Protein AF-I9YCM4-F1 (afdb_monomer)

Solvent-accessible surface area (backbone atoms only — not comparable to full-atom values): 7846 Å² total; per-residue (Å²): 142,70,87,61,52,67,60,54,51,53,54,42,50,51,51,21,64,77,70,74,44,95,68,83,93,63,62,74,61,57,40,30,49,76,70,74,40,47,67,56,46,55,48,52,52,51,52,52,54,52,48,62,73,66,50,69,80,75,76,77,63,49,46,46,76,51,33,68,60,48,35,64,73,50,72,80,56,57,69,70,56,55,48,57,43,74,72,35,70,76,55,35,52,52,51,43,63,29,29,74,77,40,54,32,59,52,51,47,32,57,54,22,61,74,40,95,47,70,69,34,42,53,50,20,54,50,52,51,49,59,61,54,74,75,107

Organism: NCBI:txid992106

Structure (mmCIF, N/CA/C/O backbone):
data_AF-I9YCM4-F1
#
_entry.id   AF-I9YCM4-F1
#
loop_
_atom_site.group_PDB
_atom_site.id
_atom_site.type_symbol
_atom_site.label_atom_id
_atom_site.label_alt_id
_atom_site.label_comp_id
_atom_site.label_asym_id
_atom_site.label_entity_id
_atom_site.label_seq_id
_atom_site.pdbx_PDB_ins_code
_atom_site.Cartn_x
_atom_site.Cartn_y
_atom_site.Cartn_z
_atom_site.occupancy
_atom_site.B_iso_or_equiv
_atom_site.auth_seq_id
_atom_site.auth_comp_id
_atom_site.auth_asym_id
_atom_site.auth_atom_id
_atom_site.pdbx_PDB_model_num
ATOM 1 N N . MET A 1 1 ? 17.325 -8.693 -15.270 1.00 48.03 1 MET A N 1
ATOM 2 C CA . MET A 1 1 ? 16.208 -7.917 -15.851 1.00 48.03 1 MET A CA 1
ATOM 3 C C . MET A 1 1 ? 16.114 -8.258 -17.330 1.00 48.03 1 MET A C 1
ATOM 5 O O . MET A 1 1 ? 16.931 -7.757 -18.070 1.00 48.03 1 MET A O 1
ATOM 9 N N . ASN A 1 2 ? 15.209 -9.147 -17.744 1.00 57.34 2 ASN A N 1
ATOM 10 C CA . ASN A 1 2 ? 14.899 -9.427 -19.160 1.00 57.34 2 ASN A CA 1
ATOM 11 C C . ASN A 1 2 ? 13.442 -9.912 -19.260 1.00 57.34 2 ASN A C 1
ATOM 13 O O . ASN A 1 2 ? 13.144 -10.913 -19.909 1.00 57.34 2 ASN A O 1
ATOM 17 N N . LYS A 1 3 ? 12.513 -9.265 -18.540 1.00 60.62 3 LYS A N 1
ATOM 18 C CA . LYS A 1 3 ? 11.097 -9.614 -18.698 1.00 60.62 3 LYS A CA 1
ATOM 19 C C . LYS A 1 3 ? 10.680 -9.209 -20.114 1.00 60.62 3 LYS A C 1
ATOM 21 O O . LYS A 1 3 ? 10.868 -8.064 -20.507 1.00 60.62 3 LYS A O 1
ATOM 26 N N . ASN A 1 4 ? 10.155 -10.177 -20.859 1.00 80.94 4 ASN A N 1
ATOM 27 C CA . ASN A 1 4 ? 9.554 -10.034 -22.190 1.00 80.94 4 ASN A CA 1
ATOM 28 C C . ASN A 1 4 ? 10.525 -9.786 -23.358 1.00 80.94 4 ASN A C 1
ATOM 30 O O . ASN A 1 4 ? 10.074 -9.522 -24.467 1.00 80.94 4 ASN A O 1
ATOM 34 N N . GLN A 1 5 ? 11.841 -9.927 -23.169 1.00 84.19 5 GLN A N 1
ATOM 35 C CA . GLN A 1 5 ? 12.798 -9.752 -24.272 1.00 84.19 5 GLN A CA 1
ATOM 36 C C . GLN A 1 5 ? 12.545 -10.738 -25.428 1.00 84.19 5 GLN A C 1
ATOM 38 O O . GLN A 1 5 ? 12.639 -10.350 -26.589 1.00 84.19 5 GLN A O 1
ATOM 43 N N . ASN A 1 6 ? 12.221 -11.997 -25.114 1.00 87.25 6 ASN A N 1
ATOM 44 C CA . ASN A 1 6 ? 11.951 -13.026 -26.125 1.00 87.25 6 ASN A CA 1
ATOM 45 C C . ASN A 1 6 ? 10.708 -12.688 -26.951 1.00 87.25 6 ASN A C 1
ATOM 47 O O . ASN A 1 6 ? 10.780 -12.708 -28.172 1.00 87.25 6 ASN A O 1
ATOM 51 N N . TYR A 1 7 ? 9.635 -12.249 -26.286 1.00 90.88 7 TYR A N 1
ATOM 52 C CA . TYR A 1 7 ? 8.414 -11.785 -26.944 1.00 90.88 7 TYR A CA 1
ATOM 53 C C . TYR A 1 7 ? 8.708 -10.683 -27.974 1.00 90.88 7 TYR A C 1
ATOM 55 O O . TYR A 1 7 ? 8.349 -10.804 -29.139 1.00 90.88 7 TYR A O 1
ATOM 63 N N . TYR A 1 8 ? 9.441 -9.634 -27.585 1.00 91.56 8 TYR A N 1
ATOM 64 C CA . TYR A 1 8 ? 9.752 -8.542 -28.513 1.00 91.56 8 TYR A CA 1
ATOM 65 C C . TYR A 1 8 ? 10.709 -8.953 -29.633 1.00 91.56 8 TYR A C 1
ATOM 67 O O . TYR A 1 8 ? 10.612 -8.419 -30.733 1.00 91.56 8 TYR A O 1
ATOM 75 N N . LYS A 1 9 ? 11.627 -9.896 -29.392 1.00 90.62 9 LYS A N 1
ATOM 76 C CA . LYS A 1 9 ? 12.475 -10.441 -30.463 1.00 90.62 9 LYS A CA 1
ATOM 77 C C . LYS A 1 9 ? 11.643 -11.181 -31.509 1.00 90.62 9 LYS A C 1
ATOM 79 O O . LYS A 1 9 ? 11.879 -10.976 -32.694 1.00 90.62 9 LYS A O 1
ATOM 84 N N . GLU A 1 10 ? 10.686 -11.997 -31.076 1.00 92.31 10 GLU A N 1
ATOM 85 C CA . GLU A 1 10 ? 9.784 -12.736 -31.966 1.00 92.31 10 GLU A CA 1
ATOM 86 C C . GLU A 1 10 ? 8.906 -11.786 -32.792 1.00 92.31 10 GLU A C 1
ATOM 88 O O . GLU A 1 10 ? 8.844 -11.914 -34.014 1.00 92.31 10 GLU A O 1
ATOM 93 N N . GLU A 1 11 ? 8.293 -10.782 -32.160 1.00 93.81 11 GLU A N 1
ATOM 94 C CA . GLU A 1 11 ? 7.464 -9.797 -32.870 1.00 93.81 11 GLU A CA 1
ATOM 95 C C . GLU A 1 11 ? 8.280 -8.954 -33.865 1.00 93.81 11 GLU A C 1
ATOM 97 O O . GLU A 1 11 ? 7.843 -8.722 -34.992 1.00 93.81 11 GLU A O 1
ATOM 102 N N . LEU A 1 12 ? 9.504 -8.551 -33.503 1.00 93.56 12 LEU A N 1
ATOM 103 C CA . LEU A 1 12 ? 10.389 -7.816 -34.412 1.00 93.56 12 LEU A CA 1
ATOM 104 C C . LEU A 1 12 ? 10.862 -8.666 -35.597 1.00 93.56 12 LEU A C 1
ATOM 106 O O . LEU A 1 12 ? 11.058 -8.118 -36.679 1.00 93.56 12 LEU A O 1
ATOM 110 N N . GLN A 1 13 ? 11.035 -9.980 -35.426 1.00 93.12 13 GLN A N 1
ATOM 111 C CA . GLN A 1 13 ? 11.368 -10.877 -36.536 1.00 93.12 13 GLN A CA 1
ATOM 112 C C . GLN A 1 13 ? 10.219 -10.989 -37.540 1.00 93.12 13 GLN A C 1
ATOM 114 O O . GLN A 1 13 ? 10.4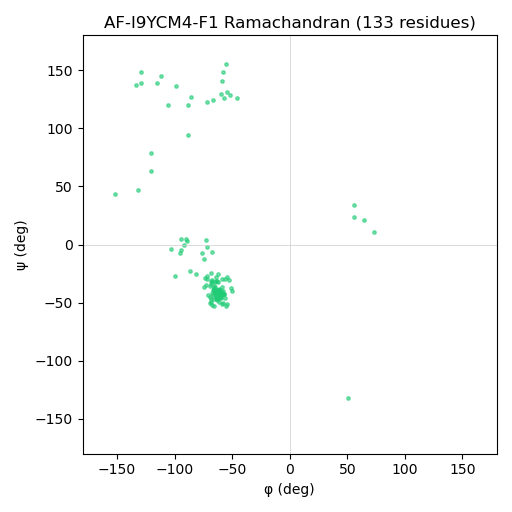71 -10.897 -38.740 1.00 93.12 13 GLN A O 1
ATOM 119 N N . LYS A 1 14 ? 8.972 -11.125 -37.065 1.00 94.50 14 LYS A N 1
ATOM 120 C CA . LYS A 1 14 ? 7.781 -11.137 -37.933 1.00 94.50 14 LYS A CA 1
ATOM 121 C C . LYS A 1 14 ? 7.684 -9.846 -38.745 1.00 94.50 14 LYS A C 1
ATOM 123 O O . LYS A 1 14 ? 7.659 -9.891 -39.967 1.00 94.50 14 LYS A O 1
ATOM 128 N N . LEU A 1 15 ? 7.768 -8.696 -38.072 1.00 94.62 15 LEU A N 1
ATOM 129 C CA . LEU A 1 15 ? 7.732 -7.386 -38.728 1.00 94.62 15 LEU A CA 1
ATOM 130 C C . LEU A 1 15 ? 8.888 -7.192 -39.719 1.00 94.62 15 LEU A C 1
ATOM 132 O O . LEU A 1 15 ? 8.700 -6.641 -40.800 1.00 94.62 15 LEU A O 1
ATOM 136 N N . SER A 1 16 ? 10.091 -7.650 -39.374 1.00 94.88 16 SER A N 1
ATOM 137 C CA . SER A 1 16 ? 11.242 -7.563 -40.273 1.00 94.88 16 SER A CA 1
ATOM 138 C C . SER A 1 16 ? 11.021 -8.373 -41.556 1.00 94.88 16 SER A C 1
ATOM 140 O O . SER A 1 16 ? 11.362 -7.891 -42.636 1.00 94.88 16 SER A O 1
ATOM 142 N N . ALA A 1 17 ? 10.400 -9.555 -41.454 1.00 93.44 17 ALA A N 1
ATOM 143 C CA . ALA A 1 17 ? 10.041 -10.384 -42.603 1.00 93.44 17 ALA A CA 1
ATOM 144 C C . ALA A 1 17 ? 8.917 -9.761 -43.450 1.00 93.44 17 ALA A C 1
ATOM 146 O O . ALA A 1 17 ? 9.053 -9.696 -44.670 1.00 93.44 17 ALA A O 1
ATOM 147 N N . ASP A 1 18 ? 7.855 -9.259 -42.815 1.00 95.00 18 ASP A N 1
ATOM 148 C CA . ASP A 1 18 ? 6.681 -8.699 -43.500 1.00 95.00 18 ASP A CA 1
ATOM 149 C C . ASP A 1 18 ? 7.008 -7.417 -44.281 1.00 95.00 18 ASP A C 1
ATOM 151 O O . ASP A 1 18 ? 6.500 -7.199 -45.381 1.00 95.00 18 ASP A O 1
ATOM 155 N N . TYR A 1 19 ? 7.873 -6.567 -43.722 1.00 94.00 19 TYR A N 1
ATOM 156 C CA . TYR A 1 19 ? 8.209 -5.259 -44.293 1.00 94.00 19 TYR A CA 1
ATOM 157 C C . TYR A 1 19 ? 9.576 -5.222 -44.995 1.00 94.00 19 TYR A C 1
ATOM 159 O O . TYR A 1 19 ? 9.942 -4.193 -45.560 1.00 94.00 19 TYR A O 1
ATOM 167 N N . GLY A 1 20 ? 10.346 -6.316 -44.963 1.00 92.75 20 GLY A N 1
ATOM 168 C CA . GLY A 1 20 ? 11.648 -6.426 -45.631 1.00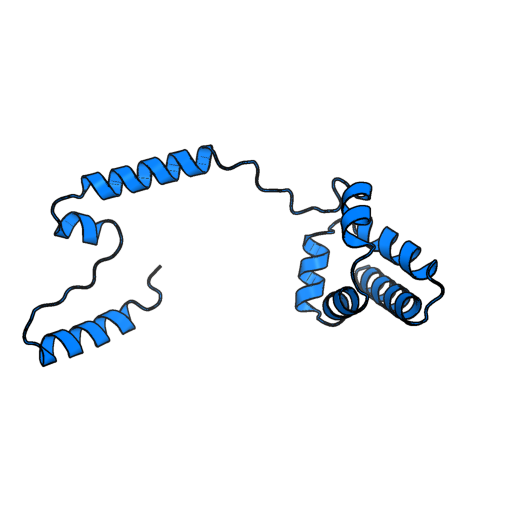 92.75 20 GLY A CA 1
ATOM 169 C C . GLY A 1 20 ? 12.731 -5.486 -45.088 1.00 92.75 20 GLY A C 1
ATOM 170 O O . GLY A 1 20 ? 13.698 -5.193 -45.792 1.00 92.75 20 GLY A O 1
ATOM 171 N N . VAL A 1 21 ? 12.583 -4.992 -43.854 1.00 93.00 21 VAL A N 1
ATOM 172 C CA . VAL A 1 21 ? 13.534 -4.070 -43.213 1.00 93.00 21 VAL A CA 1
ATOM 173 C C . VAL A 1 21 ? 14.189 -4.713 -41.991 1.00 93.00 21 VAL A C 1
ATOM 175 O O . VAL A 1 21 ? 13.505 -5.378 -41.212 1.00 93.00 21 VAL A O 1
ATOM 178 N N . PRO A 1 22 ? 15.502 -4.531 -41.766 1.00 88.62 22 PRO A N 1
ATOM 179 C CA . PRO A 1 22 ? 16.167 -5.076 -40.591 1.00 88.62 22 PRO A CA 1
ATOM 180 C C . PRO A 1 22 ? 15.754 -4.299 -39.336 1.00 88.62 22 PRO A C 1
ATOM 182 O O . PRO A 1 22 ? 15.955 -3.089 -39.243 1.00 88.62 22 PRO A O 1
ATOM 185 N N . LEU A 1 23 ? 15.208 -5.005 -38.345 1.00 91.94 23 LEU A N 1
ATOM 186 C CA . LEU A 1 23 ? 14.839 -4.434 -37.050 1.00 91.94 23 LEU A CA 1
ATOM 187 C C . LEU A 1 23 ? 15.746 -4.987 -35.947 1.00 91.94 23 LEU A C 1
ATOM 189 O O . LEU A 1 23 ? 16.149 -6.148 -35.976 1.00 91.94 23 LEU A O 1
ATOM 193 N N . SER A 1 24 ? 16.074 -4.158 -34.952 1.00 86.94 24 SER A N 1
ATOM 194 C CA . SER A 1 24 ? 16.904 -4.573 -33.816 1.00 86.94 24 SER A CA 1
ATOM 195 C C . SER A 1 24 ? 16.307 -4.114 -32.491 1.00 86.94 24 SER A C 1
ATOM 197 O O . SER A 1 24 ? 15.848 -2.981 -32.363 1.00 86.94 24 SER A O 1
ATOM 199 N N . LEU A 1 25 ? 16.322 -5.002 -31.496 1.00 90.81 25 LEU A N 1
ATOM 200 C CA . LEU A 1 25 ? 15.861 -4.702 -30.144 1.00 90.81 25 LEU A CA 1
ATOM 201 C C . LEU A 1 25 ? 17.009 -4.127 -29.319 1.00 90.81 25 LEU A C 1
ATOM 203 O O . LEU A 1 25 ? 18.012 -4.812 -29.105 1.00 90.81 25 LEU A O 1
ATOM 207 N N . ARG A 1 26 ? 16.856 -2.900 -28.817 1.00 90.06 26 ARG A N 1
ATOM 208 C CA . ARG A 1 26 ? 17.871 -2.239 -27.988 1.00 90.06 26 ARG A CA 1
ATOM 209 C C . ARG A 1 26 ? 17.263 -1.699 -26.700 1.00 90.06 26 ARG A C 1
ATOM 211 O O . ARG A 1 26 ? 16.173 -1.140 -26.715 1.00 90.06 26 ARG A O 1
ATOM 218 N N . TYR A 1 27 ? 17.987 -1.859 -25.595 1.00 86.81 27 TYR A N 1
ATOM 219 C CA . TYR A 1 27 ? 17.593 -1.371 -24.274 1.00 86.81 27 TYR A CA 1
ATOM 220 C C . TYR A 1 27 ? 18.726 -0.580 -23.633 1.00 86.81 27 TYR A C 1
ATOM 22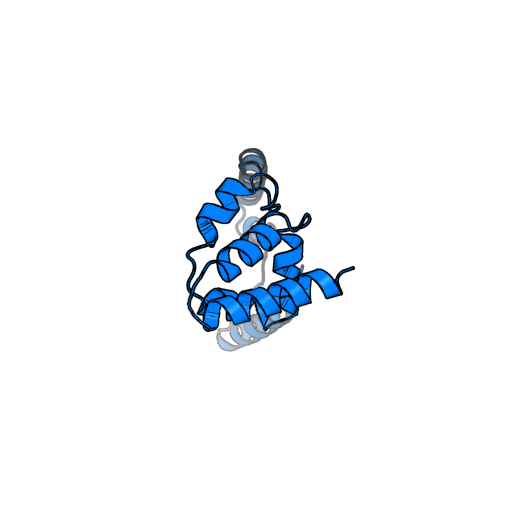2 O O . TYR A 1 27 ? 19.901 -0.900 -23.829 1.00 86.81 27 TYR A O 1
ATOM 230 N N . GLY A 1 28 ? 18.351 0.413 -22.824 1.00 89.75 28 GLY A N 1
ATOM 231 C CA . GLY A 1 28 ? 19.285 1.231 -22.057 1.00 89.75 28 GLY A CA 1
ATOM 232 C C . GLY A 1 28 ? 20.408 1.784 -22.929 1.00 89.75 28 GLY A C 1
ATOM 233 O O . GLY A 1 28 ? 20.153 2.250 -24.039 1.00 89.75 28 GLY A O 1
ATOM 234 N N . LYS A 1 29 ? 21.654 1.649 -22.463 1.00 93.06 29 LYS A N 1
ATOM 235 C CA . LYS A 1 29 ? 22.854 2.143 -23.152 1.00 93.06 29 LYS A CA 1
ATOM 236 C C . LYS A 1 29 ? 22.940 1.729 -24.625 1.00 93.06 29 LYS A C 1
ATOM 238 O O . LYS A 1 29 ? 23.269 2.557 -25.469 1.00 93.06 29 LYS A O 1
ATOM 243 N N . GLY A 1 30 ? 22.567 0.488 -24.948 1.00 92.56 30 GLY A N 1
ATOM 244 C CA . GLY A 1 30 ? 22.684 -0.048 -26.307 1.00 92.56 30 GLY A CA 1
ATOM 245 C C . GLY A 1 30 ? 21.835 0.695 -27.347 1.00 92.56 30 GLY A C 1
ATOM 246 O O . GLY A 1 30 ? 22.188 0.693 -28.527 1.00 92.56 30 GLY A O 1
ATOM 247 N N . LEU A 1 31 ? 20.738 1.345 -26.931 1.00 93.56 31 LEU A N 1
ATOM 248 C CA . LEU A 1 31 ? 19.945 2.220 -27.801 1.00 93.56 31 LEU A CA 1
ATOM 249 C C . LEU A 1 31 ? 20.728 3.493 -28.145 1.00 93.56 31 LEU A C 1
ATOM 251 O O . LEU A 1 31 ? 20.879 3.826 -29.317 1.00 93.56 31 LEU A O 1
ATOM 255 N N . PHE A 1 32 ? 21.280 4.167 -27.140 1.00 95.81 32 PHE A N 1
ATOM 256 C CA . PHE A 1 32 ? 22.014 5.422 -27.314 1.00 95.81 32 PHE A CA 1
ATOM 257 C C . PHE A 1 32 ? 23.342 5.223 -28.054 1.00 95.81 32 PHE A C 1
ATOM 259 O O . PHE A 1 32 ? 23.714 6.057 -28.876 1.00 95.81 32 PHE A O 1
ATOM 266 N N . GLU A 1 33 ? 24.010 4.083 -27.848 1.00 95.62 33 GLU A N 1
ATOM 267 C CA . GLU A 1 33 ? 25.173 3.670 -28.645 1.00 95.62 33 GLU A CA 1
ATOM 268 C C . GLU A 1 33 ? 24.815 3.517 -30.129 1.00 95.62 33 GLU A C 1
ATOM 270 O O . GLU A 1 33 ? 25.553 3.982 -30.992 1.00 95.62 33 GLU A O 1
ATOM 275 N N . SER A 1 34 ? 23.654 2.929 -30.447 1.00 94.12 34 SER A N 1
ATOM 276 C CA . SER A 1 34 ? 23.216 2.772 -31.843 1.00 94.12 34 SER A CA 1
ATOM 277 C C . SER A 1 34 ? 22.859 4.085 -32.536 1.00 94.12 34 SER A C 1
ATOM 279 O O . SER A 1 34 ? 22.944 4.175 -33.756 1.00 94.12 34 SER A O 1
ATOM 281 N N . LEU A 1 35 ? 22.493 5.099 -31.753 1.00 94.31 35 LEU A N 1
ATOM 282 C CA . LEU A 1 35 ? 22.205 6.452 -32.222 1.00 94.31 35 LEU A CA 1
ATOM 283 C C . LEU A 1 35 ? 23.460 7.347 -32.232 1.00 94.31 35 LEU A C 1
ATOM 285 O O . LEU A 1 35 ? 23.351 8.537 -32.511 1.00 94.31 35 LEU A O 1
ATOM 289 N N . ASN A 1 36 ? 24.640 6.790 -31.924 1.00 95.94 36 ASN A N 1
ATOM 290 C CA . ASN A 1 36 ? 25.914 7.506 -31.808 1.00 95.94 36 ASN A CA 1
ATOM 291 C C . ASN A 1 36 ? 25.880 8.679 -30.805 1.00 95.94 36 ASN A C 1
ATOM 293 O O . ASN A 1 36 ? 26.535 9.704 -30.994 1.00 95.94 36 ASN A O 1
ATOM 297 N N . ILE A 1 37 ? 25.100 8.522 -29.732 1.00 96.94 37 ILE A N 1
ATOM 298 C CA . ILE A 1 37 ? 24.963 9.495 -28.638 1.00 96.94 37 ILE A CA 1
ATOM 299 C C . ILE A 1 37 ? 25.090 8.833 -27.249 1.00 96.94 37 ILE A C 1
ATOM 301 O O . ILE A 1 37 ? 24.263 9.093 -26.369 1.00 96.94 37 ILE A O 1
ATOM 305 N N . PRO A 1 38 ? 26.097 7.966 -27.003 1.00 95.81 38 PRO A N 1
ATOM 306 C CA . PRO A 1 38 ? 26.240 7.265 -25.722 1.00 95.81 38 PRO A CA 1
ATOM 307 C C . PRO A 1 38 ? 26.324 8.217 -24.517 1.00 95.81 38 PRO A C 1
ATOM 309 O O . PRO A 1 38 ? 25.830 7.880 -23.445 1.00 95.81 38 PRO A O 1
ATOM 312 N N . GLN A 1 39 ? 26.849 9.430 -24.712 1.00 97.19 39 GLN A N 1
ATOM 313 C CA . GLN A 1 39 ? 26.947 10.467 -23.684 1.00 97.19 39 GLN A CA 1
ATOM 314 C C . GLN A 1 39 ? 25.592 10.872 -23.088 1.00 97.19 39 GLN A C 1
ATOM 316 O O . GLN A 1 39 ? 25.523 11.237 -21.919 1.00 97.19 39 GLN A O 1
ATOM 321 N N . VAL A 1 40 ? 24.501 10.775 -23.858 1.00 96.69 40 VAL A N 1
ATOM 322 C CA . VAL A 1 40 ? 23.152 11.101 -23.366 1.00 96.69 40 VAL A CA 1
ATOM 323 C C . VAL A 1 40 ? 22.688 10.060 -22.348 1.00 96.69 40 VAL A C 1
ATOM 325 O O . VAL A 1 40 ? 22.036 10.400 -21.366 1.00 96.69 40 VAL A O 1
ATOM 328 N N . TRP A 1 41 ? 23.055 8.789 -22.535 1.00 96.62 41 TRP A N 1
ATOM 329 C CA . TRP A 1 41 ? 22.764 7.756 -21.542 1.00 96.62 41 TRP A CA 1
ATOM 330 C C . TRP A 1 41 ? 23.505 8.018 -20.228 1.00 96.62 41 TRP A C 1
ATOM 332 O O . TRP A 1 41 ? 22.915 7.909 -19.153 1.00 96.62 41 TRP A O 1
ATOM 342 N N . ASP A 1 42 ? 24.775 8.415 -20.312 1.00 95.88 42 ASP A N 1
ATOM 343 C CA . ASP A 1 42 ? 25.580 8.756 -19.138 1.00 95.88 42 ASP A CA 1
ATOM 344 C C 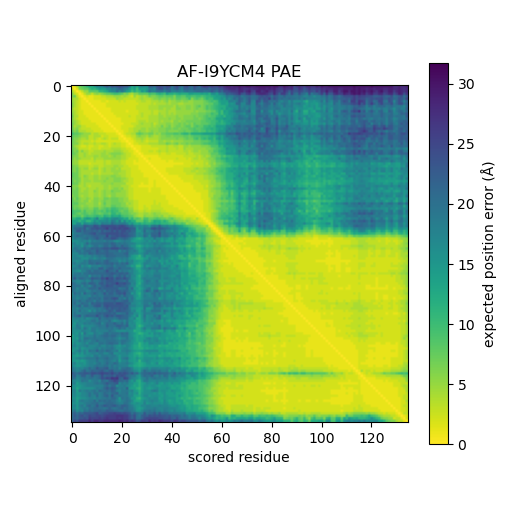. ASP A 1 42 ? 25.026 10.000 -18.415 1.00 95.88 42 ASP A C 1
ATOM 346 O O . ASP A 1 42 ? 24.992 10.049 -17.180 1.00 95.88 42 ASP A O 1
ATOM 350 N N . GLU A 1 43 ? 24.508 10.977 -19.165 1.00 97.56 43 GLU A N 1
ATOM 351 C CA . GLU A 1 43 ? 23.803 12.135 -18.612 1.00 97.56 43 GLU A CA 1
ATOM 352 C C . GLU A 1 43 ? 22.522 11.717 -17.869 1.00 97.56 43 GLU A C 1
ATOM 354 O O . GLU A 1 43 ? 22.316 12.119 -16.722 1.00 97.56 43 GLU A O 1
ATOM 359 N N . VAL A 1 44 ? 21.690 10.861 -18.474 1.00 96.06 44 VAL A N 1
ATOM 360 C CA . VAL A 1 44 ? 20.480 10.319 -17.831 1.00 96.06 44 VAL A CA 1
ATOM 361 C C . VAL A 1 44 ? 20.831 9.621 -16.516 1.00 96.06 44 VAL A C 1
ATOM 363 O O . VAL A 1 44 ? 20.185 9.872 -15.498 1.00 96.06 44 VAL A O 1
ATOM 366 N N . LEU A 1 45 ? 21.873 8.783 -16.500 1.00 95.81 45 LEU A N 1
ATOM 367 C CA . LEU A 1 45 ? 22.331 8.120 -15.275 1.00 95.81 45 LEU A CA 1
ATOM 368 C C . LEU A 1 45 ? 22.813 9.121 -14.218 1.00 95.81 45 LEU A C 1
ATOM 370 O O . LEU A 1 45 ? 22.504 8.957 -13.036 1.00 95.81 45 LEU A O 1
ATOM 374 N N . THR A 1 46 ? 23.525 10.168 -14.634 1.00 96.25 46 THR A N 1
ATOM 375 C CA . THR A 1 46 ? 23.996 11.233 -13.740 1.00 96.25 46 THR A CA 1
ATOM 376 C C . THR A 1 46 ? 22.827 11.969 -13.091 1.00 96.25 46 THR A C 1
ATOM 378 O O . THR A 1 46 ? 22.816 12.164 -11.874 1.00 96.25 46 THR A O 1
ATOM 381 N N . HIS A 1 47 ? 21.811 12.338 -13.873 1.00 95.31 47 HIS A N 1
ATOM 382 C CA . HIS A 1 47 ? 20.616 12.997 -13.346 1.00 95.31 47 HIS A CA 1
ATOM 383 C C . HIS A 1 47 ? 19.808 12.082 -12.433 1.00 95.31 47 HIS A C 1
ATOM 385 O O . HIS A 1 47 ? 19.337 12.544 -11.402 1.00 95.31 47 HIS A O 1
ATOM 391 N N . LEU A 1 48 ? 19.692 10.787 -12.742 1.00 93.69 48 LEU A N 1
ATOM 392 C CA . LEU A 1 48 ? 19.027 9.824 -11.858 1.00 93.69 48 LEU A CA 1
ATOM 393 C C . LEU A 1 48 ? 19.765 9.653 -10.523 1.00 93.69 48 LEU A C 1
ATOM 395 O O . LEU A 1 48 ? 19.124 9.558 -9.477 1.00 93.69 48 LEU A O 1
ATOM 399 N N . ALA A 1 49 ? 21.100 9.636 -10.541 1.00 92.56 49 ALA A N 1
ATOM 400 C CA . ALA A 1 49 ? 21.905 9.569 -9.324 1.00 92.56 49 ALA A CA 1
ATOM 401 C C . ALA A 1 49 ? 21.720 10.821 -8.454 1.00 92.56 49 ALA A C 1
ATOM 403 O O . ALA A 1 49 ? 21.458 10.687 -7.260 1.00 92.56 49 ALA A O 1
ATOM 404 N N . ARG A 1 50 ? 21.761 12.015 -9.061 1.00 93.06 50 ARG A N 1
ATOM 405 C CA . ARG A 1 50 ? 21.466 13.284 -8.371 1.00 93.06 50 ARG A CA 1
ATOM 406 C C . ARG A 1 50 ? 20.038 13.325 -7.848 1.00 93.06 50 ARG A C 1
ATOM 408 O O . ARG A 1 50 ? 19.809 13.699 -6.707 1.00 93.06 50 ARG A O 1
ATOM 415 N N . TRP A 1 51 ? 19.073 12.897 -8.660 1.00 90.25 51 TRP A N 1
ATOM 416 C CA . TRP A 1 51 ? 17.674 12.849 -8.256 1.00 90.25 51 TRP A CA 1
ATOM 417 C C . TRP A 1 51 ? 17.491 11.977 -7.013 1.00 90.25 51 TRP A C 1
ATOM 419 O O . TRP A 1 51 ? 16.818 12.396 -6.076 1.00 90.25 51 TRP A O 1
ATOM 429 N N . ARG A 1 52 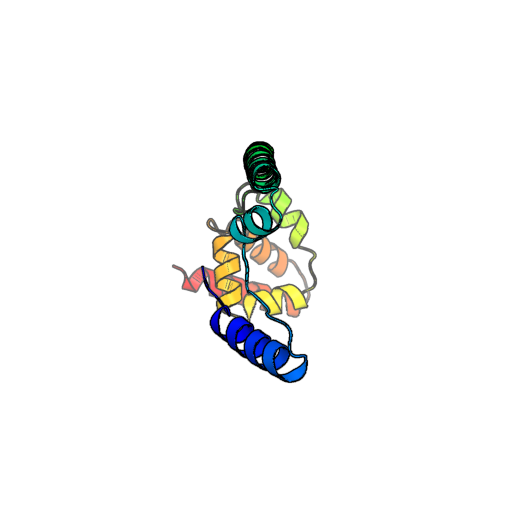? 18.164 10.821 -6.956 1.00 85.88 52 ARG A N 1
ATOM 430 C CA . ARG A 1 52 ? 18.166 9.936 -5.784 1.00 85.88 52 ARG A CA 1
ATOM 431 C C . ARG A 1 52 ? 18.694 10.616 -4.516 1.00 85.88 52 ARG A C 1
ATOM 433 O O . ARG A 1 52 ? 18.178 10.331 -3.446 1.00 85.88 52 ARG A O 1
ATOM 440 N N . GLU A 1 53 ? 19.692 11.491 -4.623 1.00 86.50 53 GLU A N 1
ATOM 441 C CA . GLU A 1 53 ? 20.222 12.268 -3.487 1.00 86.50 53 GLU A CA 1
ATOM 442 C C . GLU A 1 53 ? 19.259 13.370 -3.030 1.00 86.50 53 GLU A C 1
ATOM 444 O O . GLU A 1 53 ? 19.263 13.751 -1.865 1.00 86.50 53 GLU A O 1
ATOM 449 N N . THR A 1 54 ? 18.421 13.869 -3.943 1.00 82.75 54 THR A N 1
ATOM 450 C CA . THR A 1 54 ? 17.386 14.875 -3.655 1.00 82.75 54 THR A CA 1
ATOM 451 C C . THR A 1 54 ? 16.031 14.281 -3.290 1.00 82.75 54 THR A C 1
ATOM 453 O O . THR A 1 54 ? 15.080 15.035 -3.073 1.00 82.75 54 THR A O 1
ATOM 456 N N . LEU A 1 55 ? 15.900 12.949 -3.268 1.00 79.94 55 LEU A N 1
ATOM 457 C CA . LEU A 1 55 ? 14.669 12.333 -2.799 1.00 79.94 55 LEU A CA 1
ATOM 458 C C . LEU A 1 55 ? 14.459 12.780 -1.348 1.00 79.94 55 LEU A C 1
ATOM 460 O O . LEU A 1 55 ? 15.397 12.675 -0.554 1.00 79.94 55 LEU A O 1
ATOM 464 N N . PRO A 1 56 ? 13.265 13.291 -0.991 1.00 76.69 56 PRO A N 1
ATOM 465 C CA . PRO A 1 56 ? 12.958 13.505 0.413 1.00 76.69 56 PRO A CA 1
ATOM 466 C C . PRO A 1 56 ? 13.140 12.178 1.152 1.00 76.69 56 PRO A C 1
ATOM 468 O O . PRO A 1 56 ? 13.016 11.109 0.538 1.00 76.69 56 PRO A O 1
ATOM 471 N N . ASP A 1 57 ? 13.400 12.247 2.460 1.00 71.56 57 ASP A N 1
ATOM 472 C CA . ASP A 1 57 ? 13.335 11.058 3.304 1.00 71.56 57 ASP A CA 1
ATOM 473 C C . ASP A 1 57 ? 12.053 10.303 2.955 1.00 71.56 57 ASP A C 1
ATOM 475 O O . ASP A 1 57 ? 10.965 10.891 2.898 1.00 71.56 57 ASP A O 1
ATOM 479 N N . LEU A 1 58 ? 12.200 9.016 2.622 1.00 69.12 58 LEU A N 1
ATOM 480 C CA . LEU A 1 58 ? 11.045 8.184 2.320 1.00 69.12 58 LEU A CA 1
ATOM 481 C C . LEU A 1 58 ? 10.074 8.337 3.493 1.00 69.12 58 LEU A C 1
ATOM 483 O O . LEU A 1 58 ? 10.514 8.197 4.640 1.00 69.12 58 LEU A O 1
ATOM 487 N N . PRO A 1 59 ? 8.790 8.652 3.235 1.00 70.88 59 PRO A N 1
ATOM 488 C CA . PRO A 1 59 ? 7.841 8.835 4.315 1.00 70.88 59 PRO A CA 1
ATOM 489 C C . PRO A 1 59 ? 7.878 7.581 5.176 1.00 70.88 59 PRO A C 1
ATOM 491 O O . PRO A 1 59 ? 7.852 6.462 4.648 1.00 70.88 59 PRO A O 1
ATOM 494 N N . SER A 1 60 ? 7.994 7.767 6.492 1.00 78.88 60 SER A N 1
ATOM 495 C CA . SER A 1 60 ? 8.004 6.621 7.384 1.00 78.88 60 SER A CA 1
ATOM 496 C C . SER A 1 60 ? 6.723 5.828 7.166 1.00 78.88 60 SER A C 1
ATOM 498 O O . SER A 1 60 ? 5.613 6.357 7.219 1.00 78.88 60 SER A O 1
ATOM 500 N N . LEU A 1 61 ? 6.887 4.536 6.898 1.00 86.88 61 LEU A N 1
ATOM 501 C CA . LEU A 1 61 ? 5.766 3.614 6.753 1.00 86.88 61 LEU A CA 1
ATOM 502 C C . LEU A 1 61 ? 5.168 3.234 8.112 1.00 86.88 61 LEU A C 1
ATOM 504 O O . LEU A 1 61 ? 4.143 2.566 8.160 1.00 86.88 61 LEU A O 1
ATOM 508 N N . ASN A 1 62 ? 5.802 3.635 9.216 1.00 93.12 62 ASN A N 1
ATOM 509 C CA . ASN A 1 62 ? 5.359 3.316 10.560 1.00 93.12 62 ASN A CA 1
ATOM 510 C C . ASN A 1 62 ? 4.366 4.367 11.069 1.00 93.12 62 ASN A C 1
ATOM 512 O O . ASN A 1 62 ? 4.732 5.362 11.693 1.00 93.12 62 ASN A O 1
ATOM 516 N N . PHE A 1 63 ? 3.082 4.094 10.885 1.00 94.62 63 PHE A N 1
ATOM 517 C CA . PHE A 1 63 ? 1.994 4.976 11.307 1.00 94.62 63 PHE A CA 1
ATOM 518 C C . PHE A 1 63 ? 1.808 4.999 12.839 1.00 94.62 63 PHE A C 1
ATOM 520 O O . PHE A 1 63 ? 0.995 5.755 13.367 1.00 94.62 63 PHE A O 1
ATOM 527 N N . ASP A 1 64 ? 2.590 4.218 13.595 1.00 95.12 64 ASP A N 1
ATOM 528 C CA . ASP A 1 64 ? 2.686 4.346 15.052 1.00 95.12 64 ASP A CA 1
ATOM 529 C C . ASP A 1 64 ? 3.780 5.337 15.516 1.00 95.12 64 ASP A C 1
ATOM 531 O O . ASP A 1 64 ? 3.995 5.466 16.729 1.00 95.12 64 ASP A O 1
ATOM 535 N N . GLU A 1 65 ? 4.489 6.022 14.607 1.00 93.88 65 GLU A N 1
ATOM 536 C CA . GLU A 1 65 ? 5.439 7.097 14.957 1.00 93.88 65 GLU A CA 1
ATOM 537 C C . GLU A 1 65 ? 4.732 8.334 15.503 1.00 93.88 65 GLU A C 1
ATOM 539 O O . GLU A 1 65 ? 5.094 8.811 16.581 1.00 93.88 65 GLU A O 1
ATOM 544 N N . ASN A 1 66 ? 3.664 8.777 14.832 1.00 94.12 66 ASN A N 1
ATOM 545 C CA . ASN A 1 66 ? 2.749 9.797 15.338 1.00 94.12 66 ASN A CA 1
ATOM 546 C C . ASN A 1 66 ? 1.316 9.239 15.443 1.00 94.12 66 ASN A C 1
ATOM 548 O O . ASN A 1 66 ? 0.476 9.495 14.572 1.00 94.12 66 ASN A O 1
ATOM 552 N N . PRO A 1 67 ? 1.005 8.460 16.504 1.00 95.62 67 PRO A N 1
ATOM 553 C CA . PRO A 1 67 ? -0.266 7.748 16.596 1.00 95.62 67 PRO A CA 1
ATOM 554 C C . PRO A 1 67 ? -1.490 8.662 16.629 1.00 95.62 67 PRO A C 1
ATOM 556 O O . PRO A 1 67 ? -2.551 8.280 16.150 1.00 95.62 67 PRO A O 1
ATOM 559 N N . LEU A 1 68 ? -1.364 9.857 17.215 1.00 97.06 68 LEU A N 1
ATOM 560 C CA . LEU A 1 68 ? -2.481 10.794 17.336 1.00 97.06 68 LEU A CA 1
ATOM 561 C C . LEU A 1 68 ? -2.854 11.400 15.984 1.00 97.06 68 LEU A C 1
ATOM 563 O O . LEU A 1 68 ? -4.039 11.495 15.678 1.00 97.06 68 LEU A O 1
ATOM 567 N N . GLU A 1 69 ? -1.859 11.802 15.196 1.00 95.81 69 GLU A N 1
ATOM 568 C CA . GLU A 1 69 ? -2.061 12.332 13.847 1.00 95.81 69 GLU A CA 1
ATOM 569 C C . GLU A 1 69 ? -2.616 11.249 12.922 1.00 95.81 69 GLU A C 1
ATOM 571 O O . GLU A 1 69 ? -3.720 11.402 12.403 1.00 95.81 69 GLU A O 1
ATOM 576 N N . SER A 1 70 ? -1.950 10.094 12.866 1.00 95.88 70 SER A N 1
ATOM 577 C CA . SER A 1 70 ? -2.387 8.958 12.046 1.00 95.88 70 SER A CA 1
ATOM 578 C C . SER A 1 70 ? -3.809 8.512 12.397 1.00 95.88 70 SER A C 1
ATOM 580 O O . SER A 1 70 ? -4.633 8.278 11.517 1.00 95.88 70 SER A O 1
ATOM 582 N N . PHE A 1 71 ? -4.14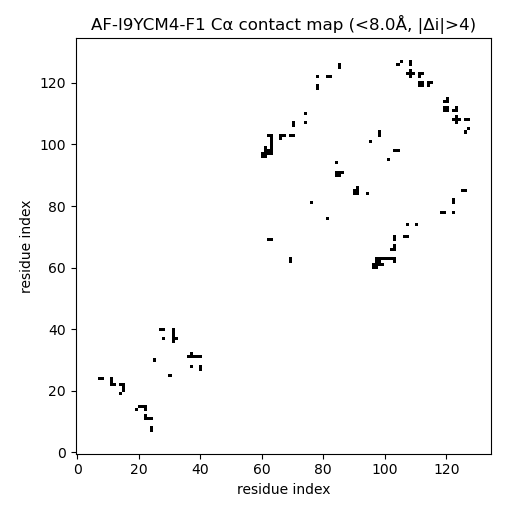5 8.441 13.692 1.00 97.88 71 PHE A N 1
ATOM 583 C CA . PHE A 1 71 ? -5.506 8.139 14.132 1.00 97.88 71 PHE A CA 1
ATOM 584 C C . PHE A 1 71 ? -6.516 9.194 13.666 1.00 97.88 71 PHE A C 1
ATOM 586 O O . PHE A 1 71 ? -7.594 8.830 13.202 1.00 97.88 71 PHE A O 1
ATOM 593 N N . ARG A 1 72 ? -6.197 10.491 13.788 1.00 97.75 72 ARG A N 1
ATOM 594 C CA . ARG A 1 72 ? -7.095 11.579 13.362 1.00 97.75 72 ARG A CA 1
ATOM 595 C C . ARG A 1 72 ? -7.392 11.520 11.870 1.00 97.75 72 ARG A C 1
ATOM 597 O O . ARG A 1 72 ? -8.538 11.754 11.504 1.00 97.75 72 ARG A O 1
ATOM 604 N N 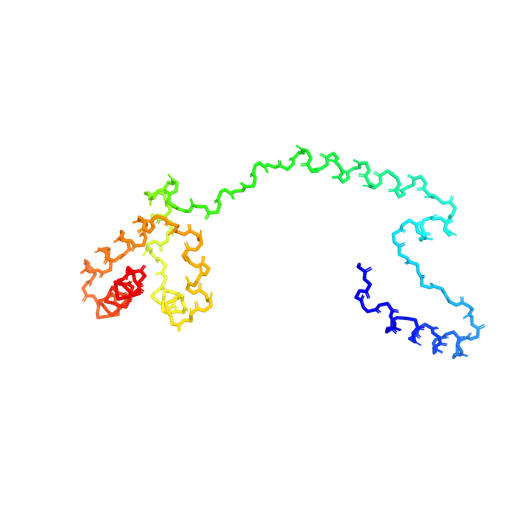. GLU A 1 73 ? -6.401 11.189 11.051 1.00 95.88 73 GLU A N 1
ATOM 605 C CA . GLU A 1 73 ? -6.567 11.088 9.600 1.00 95.88 73 GLU A CA 1
ATOM 606 C C . GLU A 1 73 ? -7.489 9.938 9.194 1.00 95.88 73 GLU A C 1
ATOM 608 O O . GLU A 1 73 ? -8.298 10.083 8.278 1.00 95.88 73 GLU A O 1
ATOM 613 N N . ILE A 1 74 ? -7.398 8.795 9.882 1.00 96.62 74 ILE A N 1
ATOM 614 C CA . ILE A 1 74 ? -8.096 7.586 9.437 1.00 96.62 74 ILE A CA 1
ATOM 615 C C . ILE A 1 74 ? -9.409 7.322 10.178 1.00 96.62 74 ILE A C 1
ATOM 617 O O . ILE A 1 74 ? -10.298 6.696 9.602 1.00 96.62 74 ILE A O 1
ATOM 621 N N . LYS A 1 75 ? -9.588 7.772 11.431 1.00 96.56 75 LYS A N 1
ATOM 622 C CA . LYS A 1 75 ? -10.724 7.365 12.294 1.00 96.56 75 LYS A CA 1
ATOM 623 C C . LYS A 1 75 ? -12.107 7.555 11.657 1.00 96.56 75 LYS A C 1
ATOM 625 O O . LYS A 1 75 ? -13.005 6.761 11.925 1.00 96.56 75 LYS A O 1
ATOM 630 N N . ASP A 1 76 ? -12.250 8.555 10.788 1.00 95.06 76 ASP A N 1
ATOM 631 C CA . ASP A 1 76 ? -13.519 8.936 10.159 1.00 95.06 76 ASP A CA 1
ATOM 632 C C . ASP A 1 76 ? -13.744 8.288 8.776 1.00 95.06 76 ASP A C 1
ATOM 634 O O . ASP A 1 76 ? -14.746 8.566 8.114 1.00 95.06 76 ASP A O 1
ATOM 638 N N . LEU A 1 77 ? -12.847 7.399 8.326 1.00 96.69 77 LEU A N 1
ATOM 639 C CA . LEU A 1 77 ? -13.043 6.635 7.092 1.00 96.69 77 LEU A CA 1
ATOM 640 C C . LEU A 1 77 ? -14.343 5.817 7.139 1.00 96.69 77 LEU A C 1
ATOM 642 O O . LEU A 1 77 ? -14.776 5.314 8.181 1.00 96.69 77 LEU A O 1
ATOM 646 N N . ALA A 1 78 ? -14.956 5.635 5.968 1.00 96.75 78 ALA A N 1
ATOM 647 C CA . ALA A 1 78 ? -16.211 4.907 5.859 1.00 96.75 78 ALA A CA 1
ATOM 648 C C . ALA A 1 78 ? -16.069 3.459 6.381 1.00 96.75 78 ALA A C 1
ATOM 650 O O . ALA A 1 78 ? -15.089 2.782 6.057 1.00 96.75 78 ALA A O 1
ATOM 651 N N . PRO A 1 79 ? -17.072 2.911 7.096 1.00 96.31 79 PRO A N 1
ATOM 652 C CA . PRO A 1 79 ? -17.026 1.538 7.608 1.00 96.31 79 PRO A CA 1
ATOM 653 C C . PRO A 1 79 ? -16.744 0.467 6.546 1.00 96.31 79 PRO A C 1
ATOM 655 O O . PRO A 1 79 ? -16.178 -0.581 6.848 1.00 96.31 79 PRO A O 1
ATOM 658 N N . SER A 1 80 ? -17.129 0.719 5.291 1.00 96.69 80 SER A N 1
ATOM 659 C CA . SER A 1 80 ? -16.852 -0.166 4.157 1.00 96.69 80 SER A CA 1
ATOM 660 C C . SER A 1 80 ? -15.356 -0.306 3.859 1.00 96.69 80 SER A C 1
ATOM 662 O O . SER A 1 80 ? -14.935 -1.376 3.426 1.00 96.69 80 SER A O 1
ATOM 664 N N . VAL A 1 81 ? -14.555 0.732 4.117 1.00 97.00 81 VAL A N 1
ATOM 665 C CA . VAL A 1 81 ? -13.092 0.702 3.980 1.00 97.00 81 VAL A CA 1
ATOM 666 C C . VAL A 1 81 ? -12.505 -0.223 5.035 1.00 97.00 81 VAL A C 1
ATOM 668 O O . VAL A 1 81 ? -11.815 -1.180 4.696 1.00 97.00 81 VAL A O 1
ATOM 671 N N . TYR A 1 82 ? -12.865 -0.014 6.302 1.00 97.06 82 TYR A N 1
ATOM 672 C CA . TYR A 1 82 ? -12.414 -0.869 7.397 1.00 97.06 82 TYR A CA 1
ATOM 673 C C . TYR A 1 82 ? -12.835 -2.320 7.217 1.00 97.06 82 TYR A C 1
ATOM 675 O O . TYR A 1 82 ? -12.031 -3.219 7.430 1.00 97.06 82 TYR A O 1
ATOM 683 N N . ARG A 1 83 ? -14.059 -2.570 6.744 1.00 96.12 83 ARG A N 1
ATOM 684 C CA . ARG A 1 83 ? -14.497 -3.925 6.410 1.00 96.12 83 ARG A CA 1
ATOM 685 C C . ARG A 1 83 ? -13.541 -4.582 5.404 1.00 96.12 83 ARG A C 1
ATOM 687 O O . ARG A 1 83 ? -12.998 -5.635 5.706 1.00 96.12 83 ARG A O 1
ATOM 694 N N . LYS A 1 84 ? -13.251 -3.924 4.274 1.00 95.69 84 LYS A N 1
ATOM 695 C CA . LYS A 1 84 ? -12.313 -4.438 3.255 1.00 95.69 84 LYS A CA 1
ATOM 696 C C . LYS A 1 84 ? -10.919 -4.729 3.821 1.00 95.69 84 LYS A C 1
ATOM 698 O O . LYS A 1 84 ? -10.352 -5.766 3.498 1.00 95.69 84 LYS A O 1
ATOM 703 N N . LEU A 1 85 ? -10.395 -3.840 4.668 1.00 95.62 85 LEU A N 1
ATOM 704 C CA . LEU A 1 85 ? -9.079 -4.012 5.294 1.00 95.62 85 LEU A CA 1
ATOM 705 C C . LEU A 1 85 ? -9.040 -5.200 6.267 1.00 95.62 85 LEU A C 1
ATOM 707 O O . LEU A 1 85 ? -8.034 -5.893 6.341 1.00 95.62 85 LEU A O 1
ATOM 711 N N . LEU A 1 86 ? -10.120 -5.431 7.021 1.00 95.88 86 LEU A N 1
ATOM 712 C CA . LEU A 1 86 ? -10.181 -6.478 8.047 1.00 95.88 86 LEU A CA 1
ATOM 713 C C . LEU A 1 86 ? -10.611 -7.851 7.504 1.00 95.88 86 LEU A C 1
ATOM 715 O O . LEU A 1 86 ? -10.375 -8.865 8.165 1.00 95.88 86 LEU A O 1
ATOM 719 N N . ASP A 1 87 ? -11.301 -7.894 6.363 1.00 94.75 87 ASP A N 1
ATOM 720 C CA . ASP A 1 87 ? -11.818 -9.120 5.738 1.00 94.75 87 ASP A CA 1
ATOM 721 C C . ASP A 1 87 ? -10.781 -9.890 4.918 1.00 94.75 87 ASP A C 1
ATOM 723 O O . ASP A 1 87 ? -10.918 -11.099 4.768 1.00 94.75 87 ASP A O 1
ATOM 727 N N . ASN A 1 88 ? -9.753 -9.219 4.402 1.00 95.25 88 ASN A N 1
ATOM 728 C CA . ASN A 1 88 ? -8.732 -9.845 3.568 1.00 95.25 88 ASN A CA 1
ATOM 729 C C . ASN A 1 88 ? -7.423 -10.010 4.355 1.00 95.25 88 ASN A C 1
ATOM 731 O O . ASN A 1 88 ? -6.839 -9.023 4.795 1.00 95.25 88 ASN A O 1
ATOM 735 N N . ASP A 1 89 ? -6.958 -11.252 4.505 1.00 93.88 89 ASP A N 1
ATOM 736 C CA . ASP A 1 89 ? -5.760 -11.587 5.285 1.00 93.88 89 ASP A CA 1
ATOM 737 C C . ASP A 1 89 ? -4.476 -10.986 4.700 1.00 93.88 89 ASP A C 1
ATOM 739 O O . ASP A 1 89 ? -3.652 -10.450 5.441 1.00 93.88 89 ASP A O 1
ATOM 743 N N . GLU A 1 90 ? -4.314 -11.018 3.375 1.00 93.88 90 GLU A N 1
ATOM 744 C CA . GLU A 1 90 ? -3.145 -10.448 2.694 1.00 93.88 90 GLU A CA 1
ATOM 745 C C . GLU A 1 90 ? -3.081 -8.932 2.896 1.00 93.88 90 GLU A C 1
ATOM 747 O O . GLU A 1 90 ? -2.024 -8.382 3.206 1.00 93.88 90 GLU A O 1
ATOM 752 N N . ILE A 1 91 ? -4.229 -8.256 2.794 1.00 94.50 91 ILE A N 1
ATOM 753 C CA . ILE A 1 91 ? -4.330 -6.816 3.048 1.00 94.50 91 ILE A CA 1
ATOM 754 C C . ILE A 1 91 ? -4.083 -6.520 4.527 1.00 94.50 91 ILE A C 1
ATOM 756 O O . ILE A 1 91 ? -3.370 -5.572 4.853 1.00 94.50 91 ILE A O 1
ATOM 760 N N . PHE A 1 92 ? -4.629 -7.325 5.438 1.00 95.94 92 PHE A N 1
ATOM 761 C CA . PHE A 1 92 ? -4.436 -7.107 6.867 1.00 95.94 92 PHE A CA 1
ATOM 762 C C . PHE A 1 92 ? -2.968 -7.288 7.286 1.00 95.94 92 PHE A C 1
ATOM 764 O O . PHE A 1 92 ? -2.483 -6.550 8.141 1.00 95.94 92 PHE A O 1
ATOM 771 N N . ASN A 1 93 ? -2.216 -8.180 6.637 1.00 94.00 93 ASN A N 1
ATOM 772 C CA . ASN A 1 93 ? -0.770 -8.281 6.847 1.00 94.00 93 ASN A CA 1
ATOM 773 C C . ASN A 1 93 ? -0.039 -6.981 6.471 1.00 94.00 93 ASN A C 1
ATOM 775 O O . ASN A 1 93 ? 0.859 -6.556 7.197 1.00 94.00 93 ASN A O 1
ATOM 779 N N . LEU A 1 94 ? -0.459 -6.297 5.398 1.00 94.06 94 LEU A N 1
ATOM 780 C CA . LEU A 1 94 ? 0.066 -4.967 5.062 1.00 94.06 94 LEU A CA 1
ATOM 781 C C . LEU A 1 94 ? -0.291 -3.933 6.135 1.00 94.06 94 LEU A C 1
ATOM 783 O O . LEU A 1 94 ? 0.552 -3.119 6.503 1.00 94.06 94 LEU A O 1
ATOM 787 N N . VAL A 1 95 ? -1.506 -3.993 6.691 1.00 94.69 95 VAL A N 1
ATOM 788 C CA . VAL A 1 95 ? -1.905 -3.137 7.821 1.00 94.69 95 VAL A CA 1
ATOM 789 C C . VAL A 1 95 ? -0.956 -3.341 9.010 1.00 94.69 95 VAL A C 1
ATOM 791 O O . VAL A 1 95 ? -0.508 -2.366 9.601 1.00 94.69 95 VAL A O 1
ATOM 794 N N . LEU A 1 96 ? -0.566 -4.574 9.338 1.00 94.69 96 LEU A N 1
ATOM 795 C CA . LEU A 1 96 ? 0.368 -4.830 10.445 1.00 94.69 96 LEU A CA 1
ATOM 796 C C . LEU A 1 96 ? 1.787 -4.306 10.188 1.00 94.69 96 LEU A C 1
ATOM 798 O O . LEU A 1 96 ? 2.453 -3.895 11.136 1.00 94.69 96 LEU A O 1
ATOM 802 N N . ILE A 1 97 ? 2.234 -4.275 8.929 1.00 93.19 97 ILE A N 1
ATOM 803 C CA . ILE A 1 97 ? 3.512 -3.653 8.547 1.00 93.19 97 ILE A CA 1
ATOM 804 C C . ILE A 1 97 ? 3.462 -2.137 8.777 1.00 93.19 97 ILE A C 1
ATOM 806 O O . ILE A 1 97 ? 4.43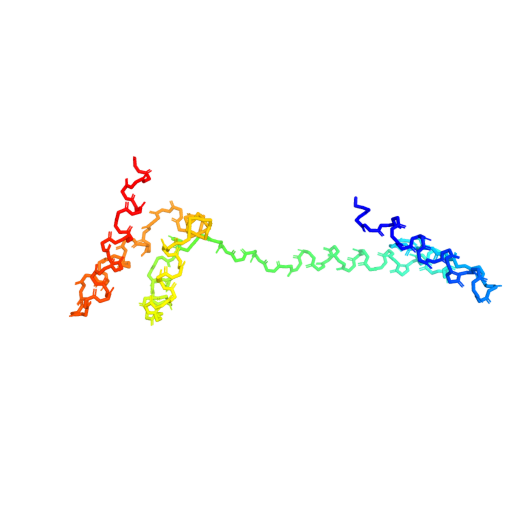4 -1.566 9.270 1.00 93.19 97 ILE A O 1
ATOM 810 N N . LEU A 1 98 ? 2.330 -1.497 8.460 1.00 94.81 98 LEU A N 1
ATOM 811 C CA . LEU A 1 98 ? 2.135 -0.057 8.655 1.00 94.81 98 LEU A CA 1
ATOM 812 C C . LEU A 1 98 ? 1.941 0.327 10.132 1.00 94.81 98 LEU A C 1
ATOM 814 O O . LEU A 1 98 ? 2.305 1.426 10.541 1.00 94.81 98 LEU A O 1
ATOM 818 N N . PHE A 1 99 ? 1.399 -0.577 10.953 1.00 95.75 99 PHE A N 1
ATOM 819 C CA . PHE A 1 99 ? 1.136 -0.362 12.383 1.00 95.75 99 PHE A CA 1
ATOM 820 C C . PHE A 1 99 ? 1.884 -1.379 13.268 1.00 95.75 99 PHE A C 1
ATOM 822 O O . PHE A 1 99 ? 1.250 -2.172 13.979 1.00 95.75 99 PHE A O 1
ATOM 829 N N . PRO A 1 100 ? 3.230 -1.376 13.267 1.00 94.44 100 PRO A N 1
ATOM 830 C CA . PRO A 1 100 ? 4.036 -2.415 13.908 1.00 94.44 100 PRO A CA 1
ATOM 831 C C . PRO A 1 100 ? 3.868 -2.475 15.435 1.00 94.44 100 PRO A C 1
ATOM 833 O O . PRO A 1 100 ? 4.022 -3.534 16.039 1.00 94.44 100 PRO A O 1
ATOM 836 N N . LYS A 1 101 ? 3.539 -1.354 16.091 1.00 95.44 101 LYS A N 1
ATOM 837 C CA . LYS A 1 101 ? 3.269 -1.283 17.542 1.00 95.44 101 LYS A CA 1
ATOM 838 C C . LYS A 1 101 ? 1.773 -1.393 17.857 1.00 95.44 101 LYS A C 1
ATOM 840 O O . LYS A 1 101 ? 1.399 -1.480 19.035 1.00 95.44 101 LYS A O 1
ATOM 845 N N . GLN A 1 102 ? 0.926 -1.386 16.827 1.00 96.12 102 GLN A N 1
ATOM 846 C CA . GLN A 1 102 ? -0.529 -1.482 16.890 1.00 96.12 102 GLN A CA 1
ATOM 847 C C . GLN A 1 102 ? -1.162 -0.394 17.775 1.00 96.12 102 GLN A C 1
ATOM 849 O O . GLN A 1 102 ? -2.247 -0.600 18.325 1.00 96.12 102 GLN A O 1
ATOM 854 N N . LYS A 1 103 ? -0.496 0.752 17.984 1.00 97.00 103 LYS A N 1
ATOM 855 C CA . LYS A 1 103 ? -0.996 1.809 18.879 1.00 97.00 103 LYS A CA 1
ATOM 856 C C . LYS A 1 103 ? -2.240 2.444 18.277 1.00 97.00 103 LYS A C 1
ATOM 858 O O . LYS A 1 103 ? -3.271 2.508 18.943 1.00 97.00 103 LYS A O 1
ATOM 863 N N . VAL A 1 104 ? -2.164 2.827 17.004 1.00 97.69 104 VAL A N 1
ATOM 864 C CA . VAL A 1 104 ? -3.297 3.417 16.279 1.00 97.69 104 VAL A CA 1
ATOM 865 C C . VAL A 1 104 ? -4.439 2.414 16.131 1.00 97.69 104 VAL A C 1
ATOM 867 O O . VAL A 1 104 ? -5.596 2.765 16.348 1.00 97.69 104 VAL A O 1
ATOM 870 N N . LEU A 1 105 ? -4.13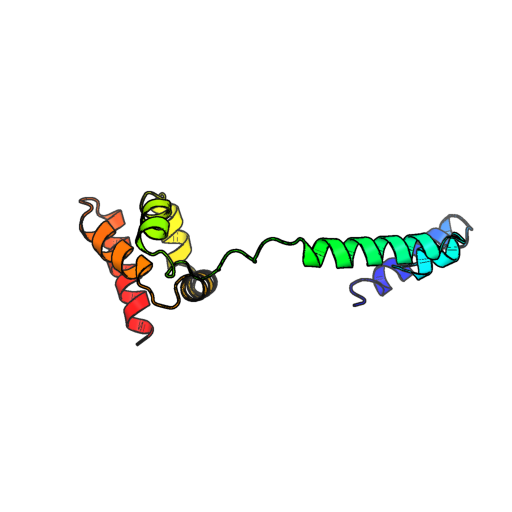5 1.144 15.845 1.00 97.88 105 LEU A N 1
ATOM 871 C CA . LEU A 1 105 ? -5.158 0.097 15.733 1.00 97.88 105 LEU A CA 1
ATOM 872 C C . LEU A 1 105 ? -5.924 -0.101 17.049 1.00 97.88 105 LEU A C 1
ATOM 874 O O . LEU A 1 105 ? -7.144 -0.237 17.032 1.00 97.88 105 LEU A O 1
ATOM 878 N N . LYS A 1 106 ? -5.243 -0.051 18.202 1.00 97.69 106 LYS A N 1
ATOM 879 C CA . LYS A 1 106 ? -5.906 -0.087 19.518 1.00 97.69 106 LYS A CA 1
ATOM 880 C C . LYS A 1 106 ? -6.776 1.151 19.749 1.00 97.69 106 LYS A C 1
ATOM 882 O O . LYS A 1 106 ? -7.894 1.013 20.235 1.00 97.69 106 LYS A O 1
ATOM 887 N N . MET A 1 107 ? -6.312 2.337 19.349 1.00 98.25 107 MET A N 1
ATOM 888 C CA . MET A 1 107 ? -7.124 3.561 19.410 1.00 98.25 107 MET A CA 1
ATOM 889 C C . MET A 1 107 ? -8.384 3.460 18.536 1.00 98.25 107 MET A C 1
ATOM 891 O O . MET A 1 107 ? -9.455 3.883 18.965 1.00 98.25 107 MET A O 1
ATOM 895 N N . LEU A 1 108 ? -8.286 2.849 17.349 1.00 98.00 108 LEU A N 1
ATOM 896 C CA . LEU A 1 108 ? -9.436 2.578 16.481 1.00 98.00 108 LEU A CA 1
ATOM 897 C C . LEU A 1 108 ? -10.445 1.625 17.121 1.00 98.00 108 LEU A C 1
ATOM 899 O O . LEU A 1 108 ? -11.644 1.872 17.017 1.00 98.00 108 LEU A O 1
ATOM 903 N N . VAL A 1 109 ? -9.991 0.574 17.814 1.00 97.94 109 VAL A N 1
ATOM 904 C CA . VAL A 1 109 ? -10.895 -0.325 18.553 1.00 97.94 109 VAL A CA 1
ATOM 905 C C . VAL A 1 109 ? -11.712 0.459 19.578 1.00 97.94 109 VAL A C 1
ATOM 907 O O . VAL A 1 109 ? -12.937 0.340 19.591 1.00 97.94 109 VAL A O 1
ATOM 910 N N . GLU A 1 110 ? -11.060 1.281 20.405 1.00 97.69 110 GLU A N 1
ATOM 911 C CA . GLU A 1 110 ? -11.773 2.077 21.411 1.00 97.69 110 GLU A CA 1
ATOM 912 C C . GLU A 1 110 ? -12.705 3.106 20.766 1.00 97.69 110 GLU A C 1
ATOM 914 O O . GLU A 1 110 ? -13.847 3.264 21.196 1.00 97.69 110 GLU A O 1
ATOM 919 N N . HIS A 1 111 ? -12.269 3.748 19.681 1.00 97.69 111 HIS A N 1
ATOM 920 C CA . HIS A 1 111 ? -13.107 4.676 18.931 1.00 97.69 111 HIS A CA 1
ATOM 921 C C . HIS A 1 111 ? -14.368 4.007 18.379 1.00 97.69 111 HIS A C 1
ATOM 923 O O . HIS A 1 111 ? -15.462 4.545 18.523 1.00 97.69 111 HIS A O 1
ATOM 929 N N . PHE A 1 112 ? -14.244 2.820 17.782 1.00 97.56 112 PHE A N 1
ATOM 930 C CA . PHE A 1 112 ? -15.382 2.081 17.242 1.00 97.56 112 PHE A CA 1
ATOM 931 C C . PHE A 1 112 ? -16.349 1.610 18.333 1.00 97.56 112 PHE A C 1
ATOM 933 O O . PHE A 1 112 ? -17.559 1.652 18.115 1.00 97.56 112 PHE A O 1
ATOM 940 N N . ARG A 1 113 ? -15.851 1.233 19.519 1.00 96.38 113 ARG A N 1
ATOM 941 C CA . ARG A 1 113 ? -16.702 0.882 20.672 1.00 96.38 113 ARG A CA 1
ATOM 942 C C . ARG A 1 113 ? -17.544 2.053 21.167 1.00 96.38 113 ARG A C 1
ATOM 944 O O . ARG A 1 113 ? -18.654 1.832 21.640 1.00 96.38 113 ARG A O 1
ATOM 951 N N . GLN A 1 114 ? -17.046 3.280 21.038 1.00 95.81 114 GLN A N 1
ATOM 952 C CA . GLN A 1 114 ? -17.779 4.492 21.419 1.00 95.81 114 GLN A CA 1
ATOM 953 C C . GLN A 1 114 ? -18.897 4.857 20.427 1.00 95.81 114 GLN A C 1
ATOM 955 O O . GLN A 1 114 ? -19.732 5.707 20.729 1.00 95.81 114 GLN A O 1
ATOM 960 N N . GLN A 1 115 ? -18.943 4.234 19.244 1.00 93.31 115 GLN A N 1
ATOM 961 C CA . GLN A 1 115 ? -19.971 4.516 18.245 1.00 93.31 115 GLN A CA 1
ATOM 962 C C . GLN A 1 115 ? -21.238 3.688 18.498 1.00 93.31 115 GLN A C 1
ATOM 964 O O . GLN A 1 115 ? -21.215 2.459 18.495 1.00 93.31 115 GLN A O 1
ATOM 969 N N . ASN A 1 116 ? -22.394 4.348 18.585 1.00 90.00 116 ASN A N 1
ATOM 970 C CA . ASN A 1 116 ? -23.682 3.698 18.883 1.00 90.00 116 ASN A CA 1
ATOM 971 C C . ASN A 1 116 ? -24.271 2.849 17.734 1.00 90.00 116 ASN A C 1
ATOM 973 O O . ASN A 1 116 ? -25.385 2.344 17.853 1.00 90.00 116 ASN A O 1
ATOM 977 N N . LYS A 1 117 ? -23.572 2.692 16.601 1.00 93.94 117 LYS A N 1
ATOM 978 C CA . LYS A 1 117 ? -24.079 1.921 15.450 1.00 93.94 117 LYS A CA 1
ATOM 979 C C . LYS A 1 117 ? -23.495 0.511 15.444 1.00 93.94 117 LYS A C 1
ATOM 981 O O . LYS A 1 117 ? -22.282 0.340 15.548 1.00 93.94 117 LYS A O 1
ATOM 986 N N . THR A 1 118 ? -24.343 -0.484 15.185 1.00 95.12 118 THR A N 1
ATOM 987 C CA . THR A 1 118 ? -23.983 -1.915 15.136 1.00 95.12 118 THR A CA 1
ATOM 988 C C . THR A 1 118 ? -22.782 -2.205 14.239 1.00 95.12 118 THR A C 1
ATOM 990 O O . THR A 1 118 ? -21.942 -3.032 14.581 1.00 95.12 118 THR A O 1
ATOM 993 N N . ILE A 1 119 ? -22.665 -1.497 13.111 1.00 95.50 119 ILE A N 1
ATOM 994 C CA . ILE A 1 119 ? -21.543 -1.671 12.187 1.00 95.50 119 ILE A CA 1
ATOM 995 C C . ILE A 1 119 ? -20.185 -1.412 12.852 1.00 95.50 119 ILE A C 1
ATOM 997 O O . ILE A 1 119 ? -19.254 -2.186 12.658 1.00 95.50 119 ILE A O 1
ATOM 1001 N N . TYR A 1 120 ? -20.068 -0.365 13.666 1.00 97.25 120 TYR A N 1
ATOM 1002 C CA . TYR A 1 120 ? -18.813 -0.048 14.342 1.00 97.25 120 TYR A CA 1
ATOM 1003 C C . TYR A 1 120 ? -18.524 -1.035 15.471 1.00 97.25 120 TYR A C 1
ATOM 1005 O O . TYR A 1 120 ? -17.380 -1.442 15.628 1.00 97.25 120 TYR A O 1
ATOM 1013 N N . GLN A 1 121 ? -19.549 -1.518 16.177 1.00 97.00 121 GLN A N 1
ATOM 1014 C CA . GLN A 1 121 ? -19.376 -2.570 17.185 1.00 97.00 121 GLN A CA 1
ATOM 1015 C C . GLN A 1 121 ? -18.825 -3.864 16.563 1.00 97.00 121 GLN A C 1
ATOM 1017 O O . GLN A 1 121 ? -17.879 -4.450 17.083 1.00 97.00 121 GLN A O 1
ATOM 1022 N N . GLN A 1 122 ? -19.333 -4.262 15.391 1.00 97.12 122 GLN A N 1
ATOM 1023 C CA . GLN A 1 122 ? -18.797 -5.405 14.642 1.00 97.12 122 GLN A CA 1
ATOM 1024 C C . GLN A 1 122 ? -17.345 -5.181 14.195 1.00 97.12 122 GLN A C 1
ATOM 1026 O O . GLN A 1 122 ? -16.518 -6.085 14.323 1.00 97.12 122 GLN A O 1
ATOM 1031 N N . LEU A 1 123 ? -17.018 -3.982 13.696 1.00 97.81 123 LEU A N 1
ATOM 1032 C CA . LEU A 1 123 ? -15.643 -3.628 13.327 1.00 97.81 123 LEU A CA 1
ATOM 1033 C C . LEU A 1 123 ? -14.705 -3.660 14.542 1.00 97.81 123 LEU A C 1
ATOM 1035 O O . LEU A 1 123 ? -13.597 -4.184 14.431 1.00 97.81 123 LEU A O 1
ATOM 1039 N N . ALA A 1 124 ? -15.154 -3.170 15.701 1.00 97.62 124 ALA A N 1
ATOM 1040 C CA . ALA A 1 124 ? -14.393 -3.195 16.946 1.00 97.62 124 ALA A CA 1
ATOM 1041 C C . ALA A 1 124 ? -14.080 -4.627 17.390 1.00 97.62 124 ALA A C 1
ATOM 1043 O O . ALA A 1 124 ? -12.922 -4.944 17.662 1.00 97.62 124 ALA A O 1
ATOM 1044 N N . SER A 1 125 ? -15.089 -5.505 17.427 1.00 96.75 125 SER A N 1
ATOM 1045 C CA . SER A 1 125 ? -14.912 -6.916 17.787 1.00 96.75 125 SER A CA 1
ATOM 1046 C C . SER A 1 125 ? -13.949 -7.624 16.840 1.00 96.75 125 SER A C 1
ATOM 1048 O O . SER A 1 125 ? -13.045 -8.325 17.289 1.00 96.75 125 SER A O 1
ATOM 1050 N N . LYS A 1 126 ? -14.100 -7.401 15.531 1.00 96.94 126 LYS A N 1
ATOM 1051 C CA . LYS A 1 126 ? -13.263 -8.035 14.511 1.00 96.94 126 LYS A CA 1
ATOM 1052 C C . LYS A 1 126 ? -11.809 -7.581 14.581 1.00 96.94 126 LYS A C 1
ATOM 1054 O O . LYS A 1 126 ? -10.907 -8.416 14.564 1.00 96.94 126 LYS A O 1
ATOM 1059 N N . LEU A 1 127 ? -11.574 -6.272 14.684 1.00 97.38 127 LEU A N 1
ATOM 1060 C CA . LEU A 1 127 ? -10.223 -5.736 14.832 1.00 97.38 127 LEU A CA 1
ATOM 1061 C C . LEU A 1 127 ? -9.594 -6.215 16.148 1.00 97.38 127 LEU A C 1
ATOM 1063 O O . LEU A 1 127 ? -8.454 -6.665 16.140 1.00 97.38 127 LEU A O 1
ATOM 1067 N N . ALA A 1 128 ? -10.337 -6.218 17.258 1.00 96.62 128 ALA A N 1
ATOM 1068 C CA . ALA A 1 128 ? -9.843 -6.747 18.528 1.00 96.62 128 ALA A CA 1
ATOM 1069 C C . ALA A 1 128 ? -9.455 -8.234 18.430 1.00 96.62 128 ALA A C 1
ATOM 1071 O O . ALA A 1 128 ? -8.388 -8.613 18.907 1.00 96.62 128 ALA A O 1
ATOM 1072 N N . GLN A 1 129 ? -10.270 -9.061 17.768 1.00 95.94 129 GLN A N 1
ATOM 1073 C CA . GLN A 1 129 ? -9.970 -10.479 17.549 1.00 95.94 129 GLN A CA 1
ATOM 1074 C C . GLN A 1 129 ? -8.690 -10.670 16.726 1.00 95.94 129 GLN A C 1
ATOM 1076 O O . GLN A 1 129 ? -7.828 -11.452 17.120 1.00 95.94 129 GLN A O 1
ATOM 1081 N N . ARG A 1 130 ? -8.534 -9.916 15.630 1.00 94.38 130 ARG A N 1
ATOM 1082 C CA . ARG A 1 130 ? -7.321 -9.925 14.794 1.00 94.38 130 ARG A CA 1
ATOM 1083 C C . ARG A 1 130 ? -6.064 -9.557 15.584 1.00 94.38 130 ARG A C 1
ATOM 1085 O O . ARG A 1 130 ? -5.018 -10.159 15.381 1.00 94.38 130 ARG A O 1
ATOM 1092 N N . LEU A 1 131 ? -6.152 -8.575 16.484 1.00 93.62 131 LEU A N 1
ATOM 1093 C CA . LEU A 1 131 ? -5.017 -8.165 17.318 1.00 93.62 131 LEU A CA 1
ATOM 1094 C C . LEU A 1 131 ? -4.676 -9.200 18.401 1.00 93.62 131 LEU A C 1
ATOM 1096 O O . LEU A 1 131 ? -3.518 -9.314 18.794 1.00 93.62 131 LEU A O 1
ATOM 1100 N N . LEU A 1 132 ? -5.668 -9.950 18.888 1.00 90.25 132 LEU A N 1
ATOM 1101 C CA . LEU A 1 132 ? -5.461 -11.027 19.859 1.00 90.25 132 LEU A CA 1
ATOM 1102 C C . LEU A 1 132 ? -4.835 -12.272 19.225 1.00 90.25 132 LEU A C 1
ATOM 1104 O O . LEU A 1 132 ? -3.983 -12.880 19.858 1.00 90.25 132 LEU A O 1
ATOM 1108 N N . SER A 1 133 ? -5.193 -12.618 17.984 1.00 80.31 133 SER A N 1
ATOM 1109 C CA . SER A 1 133 ? -4.624 -13.776 17.269 1.00 80.31 133 SER A CA 1
ATOM 1110 C C . SER A 1 133 ? -3.139 -13.636 16.908 1.00 80.31 133 SER A C 1
ATOM 1112 O O . SER A 1 133 ? -2.554 -14.572 16.378 1.00 80.31 133 SER A O 1
ATOM 1114 N N . LEU A 1 134 ? -2.544 -12.465 17.147 1.00 75.75 134 LEU A N 1
ATOM 1115 C CA . LEU A 1 134 ? -1.123 -12.186 16.920 1.00 75.75 134 LEU A CA 1
ATOM 1116 C C . LEU A 1 134 ? -0.263 -12.392 18.177 1.00 75.75 134 LEU A C 1
ATOM 1118 O O . LEU A 1 134 ? 0.949 -12.198 18.103 1.00 75.75 134 LEU A O 1
ATOM 1122 N N . ARG A 1 135 ? -0.888 -12.687 19.325 1.00 58.81 135 ARG A N 1
ATOM 1123 C CA . ARG A 1 135 ? -0.208 -12.950 20.600 1.00 58.81 135 ARG A CA 1
ATOM 1124 C C . ARG A 1 135 ? 0.071 -14.427 20.807 1.00 58.81 135 ARG A C 1
ATOM 1126 O O . ARG A 1 135 ? -0.767 -15.245 20.373 1.00 58.81 135 ARG A O 1
#

Nearest PDB structures (foldseek):
  2kcv-assembly1_A  TM=4.799E-01  e=6.930E+00  Salinibacter ruber DSM 13855

Radius of gyration: 25.93 Å; Cα contacts (8 Å, |Δi|>4): 84; chains: 1; bounding box: 51×29×67 Å

Sequence (135 aa):
MNKNQNYYKEELQKLSADYGVPLSLRYGKGLFESLNIPQVWDEVLTHLARWRETLPDLPSLNFDENPLESFREIKDLAPSVYRKLLDNDEIFNLVLILFPKQKVLKMLVEHFRQQNKTIYQQLASKLAQRLLSLR

Secondary structure (DSSP, 8-state):
--TTHHHHHHHHHHHHHHHT-------THHHHHHTT-HHHHHHHHHHHHHHHHTS--PPPS-TTSSHHHHHHHHTTS-HHHHHHHHH-HHHHHHHHHH-TT-HHHHHHHHHHHT--SHHHHHHHHHHHHHHHTT-

Mean predicted aligned error: 10.17 Å

pLDDT: mean 92.08, std 8.42, range [48.03, 98.25]

Foldseek 3Di:
DCVCVVVVVVVQVVVCVVVVHDDDDDDQQRVCVVVVRSVVSVVVVVVVVVVVVVDPDDPDLACVVPLVVSLVVPLPDDLVVLCVCLVDPVSVVSVCVSHVVCSNLVVSLVSLVPDPDPSSPVSSVSSVVVVVVVD